Protein AF-A0A938L0E1-F1 (afdb_monomer)

pLDDT: mean 81.68, std 13.19, range [47.53, 96.44]

Nearest PDB structures (foldseek):
  8j8k-assembly1_A  TM=8.445E-01  e=1.814E-03  Mycobacterium tuberculosis H37Rv
  8ub3-assembly1_A  TM=3.613E-01  e=9.361E+00  synthetic construct
  3egw-assembly1_C  TM=3.728E-01  e=6.983E+00  Escherichia coli K-12
  1q16-assembly1_C  TM=3.314E-01  e=8.490E+00  Escherichia coli

Solvent-accessible surface area (backbone atoms only — not comparable to full-atom values): 8553 Å² total; per-residue (Å²): 131,86,81,87,72,79,79,75,88,74,51,75,44,72,39,55,57,52,28,51,53,34,50,53,49,44,50,51,51,43,25,53,45,16,51,59,71,72,34,63,82,63,43,43,76,77,39,65,76,55,71,78,60,52,68,73,59,50,49,52,52,46,66,51,39,56,58,51,30,52,50,32,46,51,52,43,36,52,35,23,69,79,44,102,35,32,97,49,57,68,79,43,66,58,53,75,41,48,64,34,55,51,48,38,53,53,53,50,52,46,38,39,71,77,66,64,53,19,66,53,56,67,55,54,51,74,64,37,63,71,46,42,50,25,52,49,51,32,50,54,50,50,51,51,54,53,50,52,47,64,75,74,106

Foldseek 3Di:
DDDPPPPPPAQDDPLVVVLVVLVVVLLVLLLLLLCLVPQPPNCCVVPVVNVVDDNVVSVVVNVVSLVSNLVSVLVVLCVVCPDVRHLADNVSQLNVLSVLSNVLSVVLVCCCPVVVPRNDSPCCCVVDPSNVVSVVVSVVSRVVRSVVRVVVD

Mean predicted aligned error: 8.09 Å

Structure (mmCIF, N/CA/C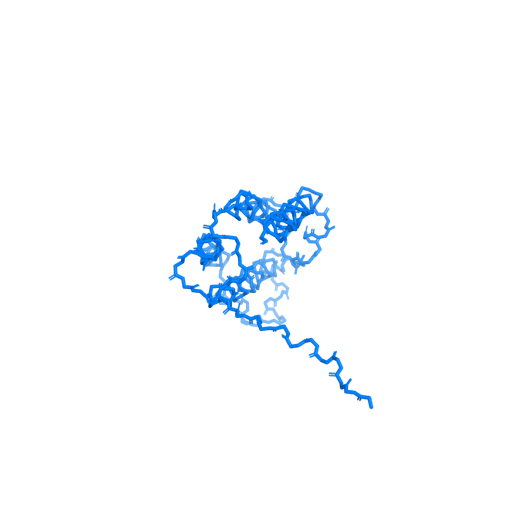/O backbone):
data_AF-A0A938L0E1-F1
#
_entry.id   AF-A0A938L0E1-F1
#
loop_
_atom_site.group_PDB
_atom_site.id
_atom_site.type_symbol
_atom_site.label_atom_id
_atom_site.label_alt_id
_atom_site.label_comp_id
_atom_site.label_asym_id
_atom_site.label_entity_id
_atom_site.label_seq_id
_atom_site.pdbx_PDB_ins_code
_atom_site.Cartn_x
_atom_site.Cartn_y
_atom_site.Cartn_z
_atom_site.occupancy
_atom_site.B_iso_or_equiv
_atom_site.auth_seq_id
_atom_site.auth_comp_id
_atom_site.auth_asym_id
_atom_site.auth_atom_id
_atom_site.pdbx_PDB_model_num
ATOM 1 N N . PRO A 1 1 ? 7.630 -34.100 -30.132 1.00 47.53 1 PRO A N 1
ATOM 2 C CA . PRO A 1 1 ? 7.604 -32.617 -30.142 1.00 47.53 1 PRO A CA 1
ATOM 3 C C . PRO A 1 1 ? 8.219 -32.085 -28.840 1.00 47.53 1 PRO A C 1
ATOM 5 O O . PRO A 1 1 ? 7.740 -32.488 -27.784 1.00 47.53 1 PRO A O 1
ATOM 8 N N . PRO A 1 2 ? 9.305 -31.294 -28.888 1.00 57.66 2 PRO A N 1
ATOM 9 C CA . PRO A 1 2 ? 9.934 -30.804 -27.669 1.00 57.66 2 PRO A CA 1
ATOM 10 C C . PRO A 1 2 ? 8.979 -29.818 -26.995 1.00 57.66 2 PRO A C 1
ATOM 12 O O . PRO A 1 2 ? 8.324 -29.013 -27.660 1.00 57.66 2 PRO A O 1
ATOM 15 N N . ASP A 1 3 ? 8.842 -29.943 -25.688 1.00 57.69 3 ASP A N 1
ATOM 16 C CA . ASP A 1 3 ? 7.993 -29.114 -24.856 1.00 57.69 3 ASP A CA 1
ATOM 17 C C . ASP A 1 3 ? 8.521 -27.676 -24.843 1.00 57.69 3 ASP A C 1
ATOM 19 O O . ASP A 1 3 ? 9.605 -27.379 -24.361 1.00 57.69 3 ASP A O 1
ATOM 23 N N . HIS A 1 4 ? 7.759 -26.743 -25.409 1.00 63.53 4 HIS A N 1
ATOM 24 C CA . HIS A 1 4 ? 8.090 -25.317 -25.369 1.00 63.53 4 HIS A CA 1
ATOM 25 C C . HIS A 1 4 ? 7.715 -24.742 -23.998 1.00 63.53 4 HIS A C 1
ATOM 27 O O . HIS A 1 4 ? 6.857 -23.866 -23.889 1.00 63.53 4 HIS A O 1
ATOM 33 N N . ARG A 1 5 ? 8.302 -25.278 -22.924 1.00 59.53 5 ARG A N 1
ATOM 34 C CA . ARG A 1 5 ? 8.226 -24.643 -21.611 1.00 59.53 5 ARG A CA 1
ATOM 35 C C . ARG A 1 5 ? 9.194 -23.473 -21.642 1.00 59.53 5 ARG A C 1
ATOM 37 O O . ARG A 1 5 ? 10.399 -23.646 -21.527 1.00 59.53 5 ARG A O 1
ATOM 44 N N . VAL A 1 6 ? 8.657 -22.279 -21.869 1.00 67.31 6 VAL A N 1
ATOM 45 C CA . VAL A 1 6 ? 9.392 -21.044 -21.603 1.00 67.31 6 VAL A CA 1
ATOM 46 C C . VAL A 1 6 ? 9.553 -20.973 -20.087 1.00 67.31 6 VAL A C 1
ATOM 48 O O . VAL A 1 6 ? 8.625 -20.592 -19.374 1.00 67.31 6 VAL A O 1
ATOM 51 N N . GLU A 1 7 ? 10.697 -21.432 -19.586 1.00 57.34 7 GLU A N 1
ATOM 52 C CA . GLU A 1 7 ? 11.078 -21.260 -18.190 1.00 57.34 7 GLU A CA 1
ATOM 53 C C . GLU A 1 7 ? 11.433 -19.785 -17.997 1.00 57.34 7 GLU A C 1
ATOM 55 O O . GLU A 1 7 ? 12.511 -19.318 -18.354 1.00 57.34 7 GLU A O 1
ATOM 60 N N . LEU A 1 8 ? 10.457 -19.011 -17.522 1.00 60.75 8 LEU A N 1
ATOM 61 C CA . LEU A 1 8 ? 10.680 -17.628 -17.128 1.00 60.75 8 LEU A CA 1
ATOM 62 C C . LEU A 1 8 ? 11.491 -17.653 -15.827 1.00 60.75 8 LEU A C 1
ATOM 64 O O . LEU A 1 8 ? 10.926 -17.871 -14.753 1.00 60.75 8 LEU A O 1
ATOM 68 N N . GLU A 1 9 ? 12.806 -17.452 -15.918 1.00 60.06 9 GLU A N 1
ATOM 69 C CA . GLU A 1 9 ? 13.683 -17.272 -14.756 1.00 60.06 9 GLU A CA 1
ATOM 70 C C . GLU A 1 9 ? 13.363 -15.937 -14.066 1.00 60.06 9 GLU A C 1
ATOM 72 O O . GLU A 1 9 ? 14.001 -14.908 -14.275 1.00 60.06 9 GLU A O 1
ATOM 77 N N . LEU A 1 10 ? 12.301 -15.933 -13.259 1.00 68.00 10 LEU A N 1
ATOM 78 C CA . LEU A 1 10 ? 11.864 -14.760 -12.518 1.00 68.00 10 LEU A CA 1
ATOM 79 C C . LEU A 1 10 ? 12.415 -14.805 -11.098 1.00 68.00 10 LEU A C 1
ATOM 81 O O . LEU A 1 10 ? 11.861 -15.468 -10.220 1.00 68.00 10 LEU A O 1
ATOM 85 N N . THR A 1 11 ? 13.468 -14.035 -10.842 1.00 74.25 11 THR A N 1
ATOM 86 C CA . THR A 1 11 ? 13.906 -13.795 -9.467 1.00 74.25 11 THR A CA 1
ATOM 87 C C . THR A 1 11 ? 12.942 -12.828 -8.776 1.00 74.25 11 THR A C 1
ATOM 89 O O . THR A 1 11 ? 12.650 -11.738 -9.279 1.00 74.25 11 THR A O 1
ATOM 92 N N . ILE A 1 12 ? 12.402 -13.254 -7.631 1.00 76.44 12 ILE A N 1
ATOM 93 C CA . ILE A 1 12 ? 11.469 -12.463 -6.823 1.00 76.44 12 ILE A CA 1
ATOM 94 C C . ILE A 1 12 ? 12.256 -11.704 -5.753 1.00 76.44 12 ILE A C 1
ATOM 96 O O . ILE A 1 12 ? 12.925 -12.309 -4.914 1.00 76.44 12 ILE A O 1
ATOM 100 N N . SER A 1 13 ? 12.114 -10.376 -5.741 1.00 83.69 13 SER A N 1
ATOM 101 C CA . SER A 1 13 ? 12.727 -9.521 -4.721 1.00 83.69 13 SER A CA 1
ATOM 102 C C . SER A 1 13 ? 12.165 -9.831 -3.325 1.00 83.69 13 SER A C 1
ATOM 104 O O . SER A 1 13 ? 10.941 -9.821 -3.152 1.00 83.69 13 SER A O 1
ATOM 106 N N . PRO A 1 14 ? 13.013 -10.001 -2.292 1.00 85.44 14 PRO A N 1
ATOM 107 C CA . PRO A 1 14 ? 12.563 -10.177 -0.911 1.00 85.44 14 PRO A CA 1
ATOM 108 C C . PRO A 1 14 ? 11.635 -9.060 -0.411 1.00 85.44 14 PRO A C 1
ATOM 110 O O . PRO A 1 14 ? 10.715 -9.305 0.371 1.00 85.44 14 PRO A O 1
ATOM 113 N N . TRP A 1 15 ? 11.832 -7.835 -0.906 1.00 87.94 15 TRP A N 1
ATOM 114 C CA . TRP A 1 15 ? 11.013 -6.675 -0.558 1.00 87.94 15 TRP A CA 1
ATOM 115 C C . TRP A 1 15 ? 9.555 -6.825 -0.987 1.00 87.94 15 TRP A C 1
ATOM 117 O O . TRP A 1 15 ? 8.674 -6.271 -0.331 1.00 87.94 15 TRP A O 1
ATOM 127 N N . LEU A 1 16 ? 9.276 -7.614 -2.028 1.00 85.94 16 LEU A N 1
ATOM 128 C CA . LEU A 1 16 ? 7.909 -7.880 -2.465 1.00 85.94 16 LEU A CA 1
ATOM 129 C C . LEU A 1 16 ? 7.129 -8.690 -1.417 1.00 85.94 16 LEU A C 1
ATOM 131 O O . LEU A 1 16 ? 5.958 -8.396 -1.160 1.00 85.94 16 LEU A O 1
ATOM 135 N N . TYR A 1 17 ? 7.778 -9.653 -0.751 1.00 89.75 17 TYR A N 1
ATOM 136 C CA . TYR A 1 17 ? 7.163 -10.395 0.356 1.00 89.75 17 TYR A CA 1
ATOM 137 C C . TYR A 1 17 ? 6.847 -9.470 1.533 1.00 89.75 17 TYR A C 1
ATOM 139 O O . TYR A 1 17 ? 5.749 -9.531 2.086 1.00 89.75 17 TYR A O 1
ATOM 147 N N . VAL A 1 18 ? 7.772 -8.564 1.869 1.00 92.62 18 VAL A N 1
ATOM 148 C CA . VAL A 1 18 ? 7.575 -7.569 2.935 1.00 92.62 18 VAL A CA 1
ATOM 149 C C . VAL A 1 18 ? 6.418 -6.626 2.593 1.00 92.62 18 VAL A C 1
ATOM 151 O O . VAL A 1 18 ? 5.546 -6.411 3.431 1.00 92.62 18 VAL A O 1
ATOM 154 N N . CYS A 1 19 ? 6.354 -6.121 1.357 1.00 91.44 19 CYS A N 1
ATOM 155 C CA . CYS A 1 19 ? 5.246 -5.282 0.891 1.00 91.44 19 CYS A CA 1
ATOM 156 C C . CYS A 1 19 ? 3.900 -5.999 1.027 1.00 91.44 19 CYS A C 1
ATOM 158 O O . CYS A 1 19 ? 2.946 -5.429 1.551 1.00 91.44 19 CYS A O 1
ATOM 160 N N . THR A 1 20 ? 3.836 -7.259 0.592 1.00 92.00 20 THR A N 1
ATOM 161 C CA . THR A 1 20 ? 2.607 -8.063 0.634 1.00 92.00 20 THR A CA 1
ATOM 162 C C . THR A 1 20 ? 2.152 -8.306 2.074 1.00 92.00 20 THR A C 1
ATOM 164 O O . THR A 1 20 ? 0.977 -8.121 2.388 1.00 92.00 20 THR A O 1
ATOM 167 N N . ALA A 1 21 ? 3.080 -8.655 2.970 1.00 95.50 21 ALA A N 1
ATOM 168 C CA . ALA A 1 21 ? 2.784 -8.865 4.384 1.00 95.50 21 ALA A CA 1
ATOM 169 C C . ALA A 1 21 ? 2.297 -7.579 5.074 1.00 95.50 21 ALA A C 1
ATOM 171 O O . ALA A 1 21 ? 1.306 -7.608 5.804 1.00 95.50 21 ALA A O 1
ATOM 172 N N . LEU A 1 22 ? 2.954 -6.443 4.817 1.00 95.69 22 LEU A N 1
ATOM 173 C CA . LEU A 1 22 ? 2.574 -5.151 5.392 1.00 95.69 22 LEU A CA 1
ATOM 174 C C . LEU A 1 22 ? 1.225 -4.651 4.862 1.00 95.69 22 LEU A C 1
ATOM 176 O O . LEU A 1 22 ? 0.411 -4.180 5.652 1.00 95.69 22 LEU A O 1
ATOM 180 N N . LEU A 1 23 ? 0.943 -4.813 3.565 1.00 92.56 23 LE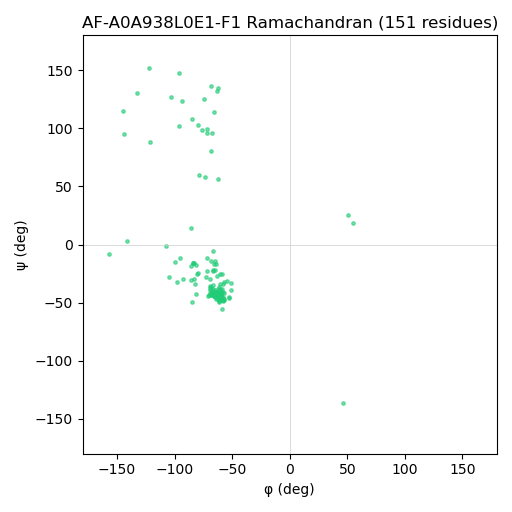U A N 1
ATOM 181 C CA . LEU A 1 23 ? -0.363 -4.483 2.985 1.00 92.56 23 LEU A CA 1
ATOM 182 C C . LEU A 1 23 ? -1.482 -5.352 3.570 1.00 92.56 23 LEU A C 1
ATOM 184 O O . LEU A 1 23 ? -2.532 -4.831 3.945 1.00 92.56 23 LEU A O 1
ATOM 188 N N . ALA A 1 24 ? -1.257 -6.661 3.701 1.00 93.81 24 ALA A N 1
ATOM 189 C CA . ALA A 1 24 ? -2.224 -7.561 4.323 1.00 93.81 24 ALA A CA 1
ATOM 190 C C . ALA A 1 24 ? -2.495 -7.175 5.787 1.00 93.81 24 ALA A C 1
ATOM 192 O O . ALA A 1 24 ? -3.650 -7.142 6.227 1.00 93.81 24 ALA A O 1
ATOM 193 N N . LEU A 1 25 ? -1.443 -6.825 6.533 1.00 94.38 25 LEU A N 1
ATOM 194 C CA . LEU A 1 25 ? -1.562 -6.338 7.904 1.00 94.38 25 LEU A CA 1
ATOM 195 C C . LEU A 1 25 ? -2.326 -5.008 7.966 1.00 94.38 25 LEU A C 1
ATOM 197 O O . LEU A 1 25 ? -3.225 -4.863 8.790 1.00 94.38 25 LEU A O 1
ATOM 201 N N . PHE A 1 26 ? -2.027 -4.068 7.069 1.00 92.56 26 PHE A N 1
ATOM 202 C CA . PHE A 1 26 ? -2.717 -2.782 6.969 1.00 92.56 26 PHE A CA 1
ATOM 203 C C . PHE A 1 26 ? -4.224 -2.955 6.739 1.00 92.56 26 PHE A C 1
ATOM 205 O O . PHE A 1 26 ? -5.030 -2.385 7.475 1.00 92.56 26 PHE A O 1
ATOM 212 N N . ILE A 1 27 ? -4.611 -3.795 5.773 1.00 90.88 27 ILE A N 1
ATOM 213 C CA . ILE A 1 27 ? -6.018 -4.103 5.473 1.00 90.88 27 ILE A CA 1
ATOM 214 C C . ILE A 1 27 ? -6.699 -4.751 6.684 1.00 90.88 27 ILE A C 1
ATOM 216 O O . ILE A 1 27 ? -7.813 -4.373 7.052 1.00 90.88 27 ILE A O 1
ATOM 220 N N . THR A 1 28 ? -6.020 -5.691 7.346 1.00 91.31 28 THR A N 1
ATOM 221 C CA . THR A 1 28 ? -6.546 -6.380 8.534 1.00 91.31 28 THR A CA 1
ATOM 222 C C . THR A 1 28 ? -6.790 -5.409 9.692 1.00 91.31 28 THR A C 1
ATOM 224 O O . THR A 1 28 ? -7.847 -5.456 10.324 1.00 91.31 28 THR A O 1
ATOM 227 N N . LEU A 1 29 ? -5.850 -4.497 9.956 1.00 91.06 29 LEU A N 1
ATOM 228 C CA . LEU A 1 29 ? -5.997 -3.465 10.985 1.00 91.06 29 LEU A CA 1
ATOM 229 C C . LEU A 1 29 ? -7.119 -2.480 10.644 1.00 91.06 29 LEU A C 1
ATOM 231 O O . LEU A 1 29 ? -7.906 -2.127 11.520 1.00 91.06 29 LEU A O 1
ATOM 235 N N . ALA A 1 30 ? -7.240 -2.081 9.377 1.00 88.94 30 ALA A N 1
ATOM 236 C CA . ALA A 1 30 ? -8.322 -1.213 8.927 1.00 88.94 30 ALA A CA 1
ATOM 237 C C . ALA A 1 30 ? -9.700 -1.862 9.112 1.00 88.94 30 ALA A C 1
ATOM 239 O O . ALA A 1 30 ? -10.602 -1.223 9.655 1.00 88.94 30 ALA A O 1
ATOM 240 N N . LYS A 1 31 ? -9.832 -3.149 8.757 1.00 87.62 31 LYS A N 1
ATOM 241 C CA . LYS A 1 31 ? -11.039 -3.940 9.028 1.00 87.62 31 LYS A CA 1
ATOM 242 C C . LYS A 1 31 ? -11.359 -3.967 10.516 1.00 87.62 31 LYS A C 1
ATOM 244 O O . LYS A 1 31 ? -12.483 -3.690 10.924 1.00 87.62 31 LYS A O 1
ATOM 249 N N . ARG A 1 32 ? -10.348 -4.252 11.344 1.00 87.31 32 ARG A N 1
ATOM 250 C CA . ARG A 1 32 ? -10.498 -4.305 12.801 1.00 87.31 32 ARG A CA 1
ATOM 251 C C . ARG A 1 32 ? -10.960 -2.968 13.376 1.00 87.31 32 ARG A C 1
ATOM 253 O O . ARG A 1 32 ? -11.831 -2.953 14.240 1.00 87.31 32 ARG A O 1
ATOM 260 N N . ARG A 1 33 ? -10.418 -1.856 12.877 1.00 87.31 33 ARG A N 1
ATOM 261 C CA . ARG A 1 33 ? -10.853 -0.503 13.237 1.00 87.31 33 ARG A CA 1
ATOM 262 C C . ARG A 1 33 ? -12.322 -0.280 12.881 1.00 87.31 33 ARG A C 1
ATOM 264 O O . ARG A 1 33 ? -13.076 0.198 13.722 1.00 87.31 33 ARG A O 1
ATOM 271 N N . GLY A 1 34 ? -12.726 -0.644 11.662 1.00 85.56 34 GLY A N 1
ATOM 272 C CA . GLY A 1 34 ? -14.111 -0.537 11.201 1.00 85.56 34 GLY A CA 1
ATOM 273 C C . GLY A 1 34 ? -15.090 -1.329 12.064 1.00 85.56 34 GLY A C 1
ATOM 274 O O . GLY A 1 34 ? -16.095 -0.771 12.502 1.00 85.56 34 GLY A O 1
ATOM 275 N N . GLU A 1 35 ? -14.753 -2.585 12.382 1.00 83.50 35 GLU A N 1
ATOM 276 C CA . GLU A 1 35 ? -15.550 -3.437 13.275 1.00 83.50 35 GLU A CA 1
ATOM 277 C C . GLU A 1 35 ? -15.738 -2.792 14.666 1.00 83.50 35 GLU A C 1
ATOM 279 O O . GLU A 1 35 ? -16.834 -2.846 15.217 1.00 83.50 35 GLU A O 1
ATOM 284 N N . ILE A 1 36 ? -14.704 -2.158 15.241 1.00 81.38 36 ILE A N 1
ATOM 285 C CA . ILE A 1 36 ? -14.790 -1.497 16.561 1.00 81.38 36 ILE A CA 1
ATOM 286 C C . ILE A 1 36 ? -15.635 -0.216 16.492 1.00 81.38 36 ILE A C 1
ATOM 288 O O . ILE A 1 36 ? -16.469 0.021 17.365 1.00 81.38 36 ILE A O 1
ATOM 292 N N . VAL A 1 37 ? -15.430 0.611 15.462 1.00 81.94 37 VAL A N 1
ATOM 293 C CA . VAL A 1 37 ? -16.105 1.913 15.323 1.00 81.94 37 VAL A CA 1
ATOM 294 C C . VAL A 1 37 ? -17.599 1.755 15.032 1.00 81.94 37 VAL A C 1
ATOM 296 O O . VAL A 1 37 ? -18.403 2.489 15.602 1.00 81.94 37 VAL A O 1
ATOM 299 N N . GLN A 1 38 ? -17.992 0.809 14.172 1.00 75.25 38 GLN A N 1
ATOM 300 C CA . GLN A 1 38 ? -19.399 0.647 13.788 1.00 75.25 38 GLN A CA 1
ATOM 301 C C . GLN A 1 38 ? -20.221 -0.169 14.783 1.00 75.25 38 GLN A C 1
ATOM 303 O O . GLN A 1 38 ? -21.427 0.041 14.911 1.00 75.25 38 GLN A O 1
ATOM 308 N N . ALA A 1 39 ? -19.604 -1.111 15.492 1.00 67.94 39 ALA A N 1
ATOM 309 C CA . ALA A 1 39 ? -20.384 -2.085 16.233 1.00 67.94 39 ALA A CA 1
ATOM 310 C C . ALA A 1 39 ? -20.915 -1.631 17.600 1.00 67.94 39 ALA A C 1
ATOM 312 O O . ALA A 1 39 ? -21.822 -2.285 18.129 1.00 67.94 39 ALA A O 1
ATOM 313 N N . GLY A 1 40 ? -20.368 -0.565 18.194 1.00 64.88 40 GLY A N 1
ATOM 314 C CA . GLY A 1 40 ? -20.753 -0.123 19.540 1.00 64.88 40 GLY A CA 1
ATOM 315 C C . GLY A 1 40 ? -20.821 -1.288 20.546 1.00 64.88 40 GLY A C 1
ATOM 316 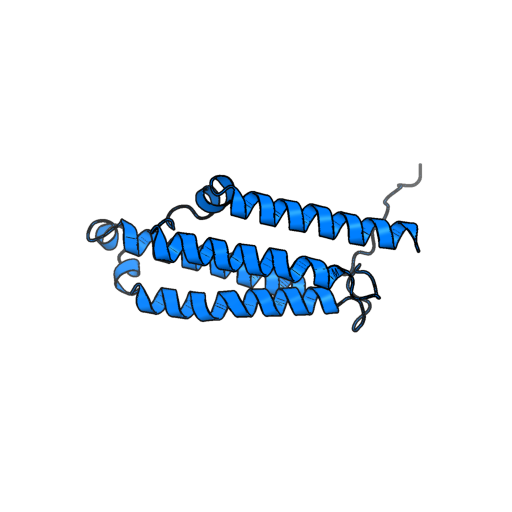O O . GLY A 1 40 ? -19.981 -2.186 20.536 1.00 64.88 40 GLY A O 1
ATOM 317 N N . GLU A 1 41 ? -21.858 -1.343 21.388 1.00 56.25 41 GLU A N 1
ATOM 318 C CA . GLU A 1 41 ? -22.047 -2.437 22.363 1.00 56.25 41 GLU A CA 1
ATOM 319 C C . GLU A 1 41 ? -22.458 -3.797 21.743 1.00 56.25 41 GLU A C 1
ATOM 321 O O . GLU A 1 41 ? -22.446 -4.823 22.431 1.00 56.25 41 GLU A O 1
ATOM 326 N N . ARG A 1 42 ? -22.842 -3.849 20.455 1.00 57.41 42 ARG A N 1
ATOM 327 C CA . ARG A 1 42 ? -23.425 -5.052 19.825 1.00 57.41 42 ARG A CA 1
ATOM 328 C C . ARG A 1 42 ? -22.392 -6.084 19.349 1.00 57.41 42 ARG A C 1
ATOM 330 O O . ARG A 1 42 ? -22.687 -7.271 19.486 1.00 57.41 42 ARG A O 1
ATOM 337 N N . SER A 1 43 ? -21.197 -5.707 18.864 1.00 55.19 43 SER A N 1
ATOM 338 C CA . SER A 1 43 ? -20.176 -6.720 18.478 1.00 55.19 43 SER A CA 1
ATOM 339 C C . SER A 1 43 ? -19.394 -7.281 19.656 1.00 55.19 43 SER A C 1
ATOM 341 O O . SER A 1 43 ? -18.955 -8.428 19.574 1.00 55.19 43 SER A O 1
ATOM 343 N N . VAL A 1 44 ? -19.264 -6.545 20.767 1.00 55.44 44 VAL A N 1
ATOM 344 C CA . VAL A 1 44 ? -18.588 -7.045 21.978 1.00 55.44 44 VAL A CA 1
ATOM 345 C C . VAL A 1 44 ? -19.253 -8.335 22.479 1.00 55.44 44 VAL A C 1
ATOM 347 O O . VAL A 1 44 ? -18.567 -9.247 22.935 1.00 55.44 44 VAL A O 1
ATOM 350 N N . ARG A 1 45 ? -20.577 -8.480 22.293 1.00 54.28 45 ARG A N 1
ATOM 351 C CA . ARG A 1 45 ? -21.304 -9.735 22.571 1.00 54.28 45 ARG A CA 1
ATOM 352 C C . ARG A 1 45 ? -21.040 -10.858 21.566 1.00 54.28 45 ARG A C 1
ATOM 354 O O . ARG A 1 45 ? -21.169 -12.017 21.940 1.00 54.28 45 ARG A O 1
ATOM 361 N N . GLN A 1 46 ? -20.707 -10.550 20.312 1.00 60.31 46 GLN A N 1
ATOM 362 C CA . GLN A 1 46 ? -20.408 -11.556 19.282 1.00 60.31 46 GLN A CA 1
AT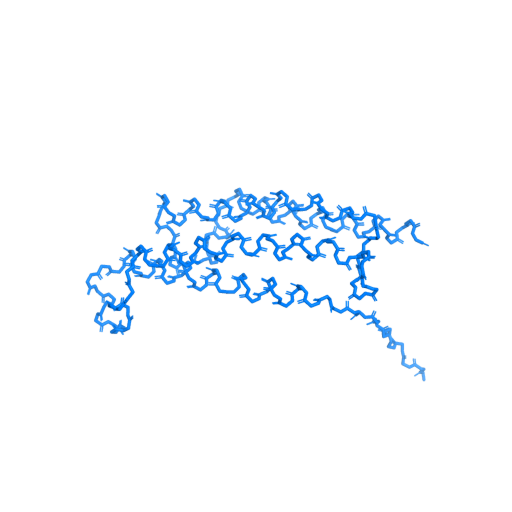OM 363 C C . GLN A 1 46 ? -18.946 -12.019 19.306 1.00 60.31 46 GLN A C 1
ATOM 365 O O . GLN A 1 46 ? -18.662 -13.161 18.950 1.00 60.31 46 GLN A O 1
ATOM 370 N N . ARG A 1 47 ? -18.012 -11.150 19.706 1.00 65.12 47 ARG A N 1
ATOM 371 C CA . ARG A 1 47 ? -16.575 -11.438 19.750 1.00 65.12 47 ARG A CA 1
ATOM 372 C C . ARG A 1 47 ? -15.948 -10.752 20.964 1.00 65.12 47 ARG A C 1
ATOM 374 O O . ARG A 1 47 ? -15.513 -9.607 20.874 1.00 65.12 47 ARG A O 1
ATOM 381 N N . ALA A 1 48 ? -15.829 -11.487 22.070 1.00 62.44 48 ALA A N 1
ATOM 382 C CA . ALA A 1 48 ? -15.241 -10.995 23.323 1.00 62.44 48 ALA A CA 1
ATOM 383 C C . ALA A 1 48 ? -13.856 -10.341 23.133 1.00 62.44 48 ALA A C 1
ATOM 385 O O . ALA A 1 48 ? -13.547 -9.347 23.778 1.00 62.44 48 ALA A O 1
ATOM 386 N N . ILE A 1 49 ? -13.064 -10.827 22.171 1.00 68.69 49 ILE A N 1
ATOM 387 C CA . ILE A 1 49 ? -11.723 -10.309 21.876 1.00 68.69 49 ILE A CA 1
ATOM 388 C C . ILE A 1 49 ? -11.718 -8.888 21.283 1.00 68.69 49 ILE A C 1
ATOM 390 O O . ILE A 1 49 ? -10.665 -8.270 21.221 1.00 68.69 49 ILE A O 1
ATOM 394 N N . LEU A 1 50 ? -12.854 -8.343 20.810 1.00 60.72 50 LEU A N 1
ATOM 395 C CA . LEU A 1 50 ? -12.932 -6.923 20.418 1.00 60.72 50 LEU A CA 1
ATOM 396 C C . LEU A 1 50 ? -12.905 -5.980 21.627 1.00 60.72 50 LEU A C 1
ATOM 398 O O . LEU A 1 50 ? -12.488 -4.840 21.462 1.00 60.72 50 LEU A O 1
ATOM 402 N N . ALA A 1 51 ? -13.281 -6.449 22.823 1.00 64.50 51 ALA A N 1
ATOM 403 C CA . ALA A 1 51 ? -13.257 -5.635 24.040 1.00 64.50 51 ALA A CA 1
ATOM 404 C C . ALA A 1 51 ? -11.835 -5.251 24.483 1.00 64.50 51 ALA A C 1
ATOM 406 O O . ALA A 1 51 ? -11.661 -4.277 25.209 1.00 64.50 51 ALA A O 1
ATOM 407 N N . GLU A 1 52 ? -10.824 -6.004 24.046 1.00 71.81 52 GLU A N 1
ATOM 408 C CA . GLU A 1 52 ? -9.420 -5.769 24.401 1.00 71.81 52 GLU A CA 1
ATOM 409 C C . GLU A 1 52 ? -8.744 -4.705 23.521 1.00 71.81 52 GLU A C 1
ATOM 411 O O . GLU A 1 52 ? -7.691 -4.184 23.883 1.00 71.81 52 GLU A O 1
ATOM 416 N N . TYR A 1 53 ? -9.338 -4.348 22.374 1.00 73.50 53 TYR A N 1
ATOM 417 C CA . TYR A 1 53 ? -8.769 -3.367 21.449 1.00 73.50 53 TYR A CA 1
ATOM 418 C C . TYR A 1 53 ? -9.487 -2.027 21.562 1.00 73.50 53 TYR A C 1
ATOM 420 O O . TYR A 1 53 ? -10.698 -1.931 21.379 1.00 73.50 53 TYR A O 1
ATOM 428 N N . SER A 1 54 ? -8.719 -0.963 21.777 1.00 82.50 54 SER A N 1
ATOM 429 C CA . SER A 1 54 ? -9.217 0.407 21.693 1.00 82.50 54 SER A CA 1
ATOM 430 C C . SER A 1 54 ? -8.921 1.003 20.313 1.00 82.50 54 SER A C 1
ATOM 432 O O . SER A 1 54 ? -7.899 0.690 19.696 1.00 82.50 54 SER A O 1
ATOM 434 N N . VAL A 1 55 ? -9.798 1.889 19.824 1.00 85.75 55 VAL A N 1
ATOM 435 C CA . VAL A 1 55 ? -9.577 2.615 18.555 1.00 85.75 55 VAL A CA 1
ATOM 436 C C . VAL A 1 55 ? -8.213 3.327 18.537 1.00 85.75 55 VAL A C 1
ATOM 438 O O . VAL A 1 55 ? -7.476 3.119 17.576 1.00 85.75 55 VAL A O 1
ATOM 441 N N . PRO A 1 56 ? -7.790 4.054 19.597 1.00 89.25 56 PRO A N 1
ATOM 442 C CA . PRO A 1 56 ? -6.484 4.717 19.604 1.00 89.25 56 PRO A CA 1
ATOM 443 C C . PRO A 1 56 ? -5.297 3.758 19.463 1.00 89.25 56 PRO A C 1
ATOM 445 O O . PRO A 1 56 ? -4.293 4.113 18.853 1.00 89.25 56 PRO A O 1
ATOM 448 N N . PHE A 1 57 ? -5.393 2.542 20.009 1.00 89.75 57 PHE A N 1
ATOM 449 C CA . PHE A 1 57 ? -4.334 1.543 19.871 1.00 89.75 57 PHE A CA 1
ATOM 450 C C . PHE A 1 57 ? -4.236 1.018 18.434 1.00 89.75 57 PHE A C 1
ATOM 452 O O . PHE A 1 57 ? -3.141 0.930 17.880 1.00 89.75 57 PHE A O 1
ATOM 459 N N . ILE A 1 58 ? -5.372 0.722 17.796 1.00 90.88 58 ILE A N 1
ATOM 460 C CA . ILE A 1 58 ? -5.388 0.312 16.386 1.00 90.88 58 ILE A CA 1
ATOM 461 C C . ILE A 1 58 ?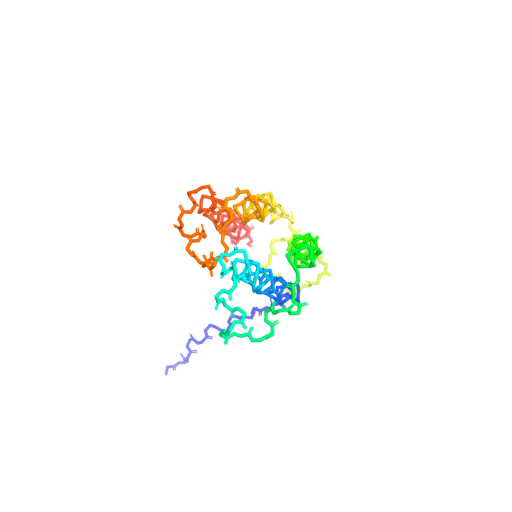 -4.866 1.438 15.485 1.00 90.88 58 ILE A C 1
ATOM 463 O O . ILE A 1 58 ? -4.072 1.168 14.585 1.00 90.88 58 ILE A O 1
ATOM 467 N N . ASP A 1 59 ? -5.235 2.689 15.760 1.00 91.12 59 ASP A N 1
ATOM 468 C CA . ASP A 1 59 ? -4.740 3.850 15.014 1.00 91.12 59 ASP A CA 1
ATOM 469 C C . ASP A 1 59 ? -3.210 3.984 15.127 1.00 91.12 59 ASP A C 1
ATOM 471 O O . ASP A 1 59 ? -2.545 4.254 14.126 1.00 91.12 59 ASP A O 1
ATOM 475 N N . GLN A 1 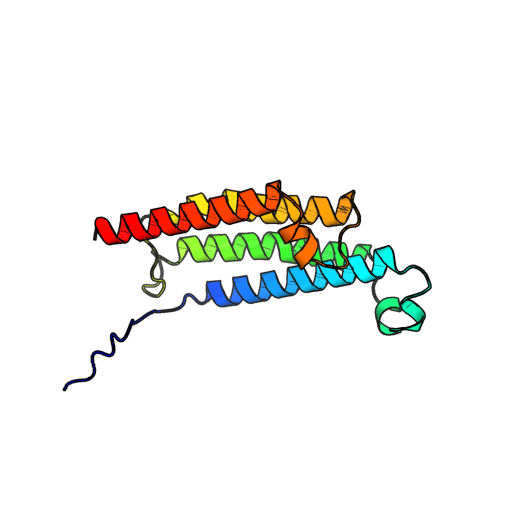60 ? -2.620 3.703 16.297 1.00 93.81 60 GLN A N 1
ATOM 476 C CA . GLN A 1 60 ? -1.159 3.655 16.463 1.00 93.81 60 GLN A CA 1
ATOM 477 C C . GLN A 1 60 ? -0.509 2.548 15.623 1.00 93.81 60 GLN A C 1
ATOM 479 O O . GLN A 1 60 ? 0.507 2.792 14.972 1.00 93.81 60 GLN A O 1
ATOM 484 N N . LEU A 1 61 ? -1.091 1.346 15.590 1.00 94.69 61 LEU A N 1
ATOM 485 C CA . LEU A 1 61 ? -0.574 0.256 14.754 1.00 94.69 61 LEU A CA 1
ATOM 486 C C . LEU A 1 61 ? -0.651 0.609 13.263 1.00 94.69 61 LEU A C 1
ATOM 488 O O . LEU A 1 61 ? 0.309 0.389 12.526 1.00 94.69 61 LEU A O 1
ATOM 492 N N . ILE A 1 62 ? -1.758 1.211 12.822 1.00 93.69 62 ILE A N 1
ATOM 493 C CA . ILE A 1 62 ? -1.926 1.693 11.446 1.00 93.69 62 ILE A CA 1
ATOM 494 C C . ILE A 1 62 ? -0.888 2.779 11.123 1.00 93.69 62 ILE A C 1
ATOM 496 O O . ILE A 1 62 ? -0.281 2.737 10.052 1.00 93.69 62 ILE A O 1
ATOM 500 N N . ALA A 1 63 ? -0.632 3.706 12.051 1.00 93.31 63 ALA A N 1
ATOM 501 C CA . ALA A 1 63 ? 0.363 4.767 11.895 1.00 93.31 63 ALA A CA 1
ATOM 502 C C . ALA A 1 63 ? 1.808 4.247 11.797 1.00 93.31 63 ALA A C 1
ATOM 504 O O . ALA A 1 63 ? 2.657 4.939 11.242 1.00 93.31 63 ALA A O 1
ATOM 505 N N . ILE A 1 64 ? 2.089 3.036 12.285 1.00 96.06 64 ILE A N 1
ATOM 506 C CA . ILE A 1 64 ? 3.379 2.356 12.102 1.00 96.06 64 ILE A CA 1
ATOM 507 C C . ILE A 1 64 ? 3.403 1.617 10.757 1.00 96.06 64 ILE A C 1
ATOM 509 O O . ILE A 1 64 ? 4.324 1.790 9.962 1.00 96.06 64 ILE A O 1
ATOM 513 N N . VAL A 1 65 ? 2.371 0.821 10.462 1.00 96.44 65 VAL A N 1
ATOM 514 C CA . VAL A 1 65 ? 2.344 -0.064 9.283 1.00 96.44 65 VAL A CA 1
ATOM 515 C C . VAL A 1 65 ? 2.238 0.716 7.969 1.00 96.44 65 VAL A C 1
ATOM 517 O O . VAL A 1 65 ? 2.871 0.339 6.981 1.00 96.44 65 VAL A O 1
ATOM 520 N N . ALA A 1 66 ? 1.479 1.814 7.935 1.00 94.62 66 ALA A N 1
ATOM 521 C CA . ALA A 1 66 ? 1.297 2.633 6.737 1.00 94.62 66 ALA A CA 1
ATOM 522 C C . ALA A 1 66 ? 2.628 3.195 6.181 1.00 94.62 66 ALA A C 1
ATOM 524 O O . ALA A 1 66 ? 2.952 2.906 5.024 1.00 94.62 66 ALA A O 1
ATOM 525 N N . PRO A 1 67 ? 3.453 3.929 6.959 1.00 95.06 67 PRO A N 1
ATOM 526 C CA . PRO A 1 67 ? 4.757 4.381 6.481 1.00 95.06 67 PRO A CA 1
ATOM 527 C C . PRO A 1 67 ? 5.734 3.223 6.251 1.00 95.06 67 PRO A C 1
ATOM 529 O O . PRO A 1 67 ? 6.486 3.275 5.281 1.00 95.06 67 PRO A O 1
ATOM 532 N N . SER A 1 68 ? 5.703 2.148 7.054 1.00 96.19 68 SER A N 1
ATOM 533 C CA . SE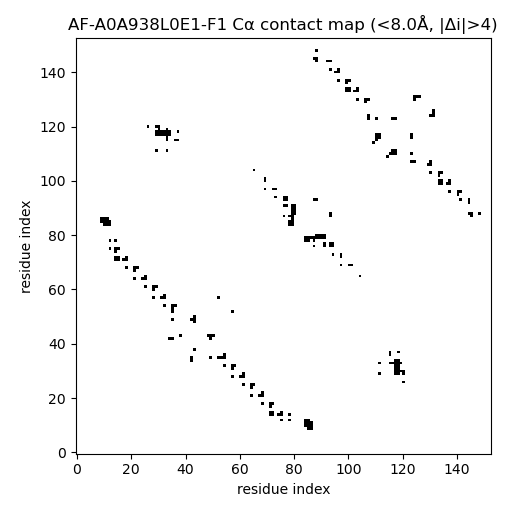R A 1 68 ? 6.525 0.955 6.786 1.00 96.19 68 SER A CA 1
ATOM 534 C C . SER A 1 68 ? 6.223 0.339 5.418 1.00 96.19 68 SER A C 1
ATOM 536 O O . SER A 1 68 ? 7.147 -0.069 4.718 1.00 96.19 68 SER A O 1
ATOM 538 N N . THR A 1 69 ? 4.952 0.317 5.005 1.00 94.75 69 THR A N 1
ATOM 539 C CA . THR A 1 69 ? 4.531 -0.172 3.681 1.00 94.75 69 THR A CA 1
ATOM 540 C C . THR A 1 69 ? 5.108 0.698 2.570 1.00 94.75 69 THR A C 1
ATOM 542 O O . THR A 1 69 ? 5.647 0.181 1.592 1.00 94.75 69 THR A O 1
ATOM 545 N N . LEU A 1 70 ? 5.049 2.023 2.735 1.00 94.69 70 LEU A N 1
ATOM 546 C CA . LEU A 1 70 ? 5.596 2.961 1.758 1.00 94.69 70 LEU A CA 1
ATOM 547 C C . LEU A 1 70 ? 7.122 2.833 1.636 1.00 94.69 70 LEU A C 1
ATOM 549 O O . LEU A 1 70 ? 7.654 2.829 0.526 1.00 94.69 70 LEU A O 1
ATOM 553 N N . VAL A 1 71 ? 7.824 2.678 2.762 1.00 94.75 71 VAL A N 1
ATOM 554 C CA . VAL A 1 71 ? 9.276 2.449 2.783 1.00 94.75 71 VAL A CA 1
ATOM 555 C C . VAL A 1 71 ? 9.622 1.122 2.112 1.00 94.75 71 VAL A C 1
ATOM 557 O O . VAL A 1 71 ? 10.497 1.099 1.252 1.00 94.75 71 VAL A O 1
ATOM 560 N N . ALA A 1 72 ? 8.915 0.036 2.435 1.00 93.06 72 ALA A N 1
ATOM 561 C CA . ALA A 1 72 ? 9.134 -1.266 1.808 1.00 93.06 72 ALA A CA 1
ATOM 562 C C . ALA A 1 72 ? 8.918 -1.213 0.287 1.00 93.06 72 ALA A C 1
ATOM 564 O O . ALA A 1 72 ? 9.744 -1.733 -0.462 1.00 93.06 72 ALA A O 1
ATOM 565 N N . TYR A 1 73 ? 7.866 -0.527 -0.176 1.00 92.38 73 TYR A N 1
ATOM 566 C CA . TYR A 1 73 ? 7.616 -0.338 -1.606 1.00 92.38 73 TYR A CA 1
ATOM 567 C C . TYR A 1 73 ? 8.718 0.492 -2.271 1.00 92.38 73 TYR A C 1
ATOM 569 O O . TYR A 1 73 ? 9.206 0.144 -3.343 1.00 92.38 73 TYR A O 1
ATOM 577 N N . THR A 1 74 ? 9.169 1.557 -1.611 1.00 91.75 74 THR A N 1
ATOM 578 C CA . THR A 1 74 ? 10.277 2.382 -2.105 1.00 91.75 74 THR A CA 1
ATOM 579 C C . THR A 1 74 ? 11.554 1.545 -2.234 1.00 91.75 74 THR A C 1
ATOM 581 O O . THR A 1 74 ? 12.195 1.557 -3.282 1.00 91.75 74 THR A O 1
ATOM 584 N N . LEU A 1 75 ? 11.891 0.736 -1.225 1.00 89.88 75 LEU A N 1
ATOM 585 C CA . LEU A 1 75 ? 13.036 -0.182 -1.271 1.00 89.88 75 LEU A CA 1
ATOM 586 C C . LEU A 1 75 ? 12.896 -1.233 -2.378 1.00 89.88 75 LEU A C 1
ATOM 588 O O . LEU A 1 75 ? 13.873 -1.521 -3.067 1.00 89.88 75 LEU A O 1
ATOM 592 N N . TYR A 1 76 ? 11.685 -1.743 -2.614 1.00 87.56 76 TYR A N 1
ATOM 593 C CA . TYR A 1 76 ? 11.403 -2.599 -3.765 1.00 87.56 76 TYR A CA 1
ATOM 594 C C . TYR A 1 76 ? 11.733 -1.894 -5.091 1.00 87.56 76 TYR A C 1
ATOM 596 O O . TYR A 1 76 ? 12.416 -2.480 -5.927 1.00 87.56 76 TYR A O 1
ATOM 604 N N . THR A 1 77 ? 11.345 -0.625 -5.271 1.00 86.25 77 THR A N 1
ATOM 605 C CA . THR A 1 77 ? 11.662 0.126 -6.505 1.00 86.25 77 THR A CA 1
ATOM 606 C C . THR A 1 77 ? 13.160 0.406 -6.699 1.00 86.25 77 THR A C 1
ATOM 608 O O . THR A 1 77 ? 13.593 0.568 -7.837 1.00 86.25 77 THR A O 1
ATOM 611 N N . PHE A 1 78 ? 13.962 0.395 -5.625 1.00 80.38 78 PHE A N 1
ATOM 612 C CA . PHE A 1 78 ? 15.432 0.467 -5.674 1.00 80.38 78 PHE A CA 1
ATOM 613 C C . PHE A 1 78 ? 16.113 -0.889 -5.903 1.00 80.38 78 PHE A C 1
ATOM 615 O O . PHE A 1 78 ? 17.294 -0.940 -6.251 1.00 80.38 78 PHE A O 1
ATOM 622 N N . SER A 1 79 ? 15.392 -1.996 -5.707 1.00 71.00 79 SER A N 1
ATOM 623 C CA . SER A 1 79 ? 15.949 -3.352 -5.739 1.00 71.00 79 SER A CA 1
ATOM 624 C C . SER A 1 79 ? 16.455 -3.782 -7.123 1.00 71.00 79 SER A C 1
ATOM 626 O O . SER A 1 79 ? 17.032 -4.861 -7.217 1.00 71.00 79 SER A O 1
ATOM 628 N N . SER A 1 80 ? 16.261 -2.973 -8.171 1.00 62.03 80 SER A N 1
ATOM 629 C CA . SER A 1 80 ? 16.768 -3.229 -9.522 1.00 62.03 80 SER A CA 1
ATOM 630 C C . SER A 1 80 ? 18.287 -3.119 -9.646 1.00 62.03 80 SER A C 1
ATOM 632 O O . SER A 1 80 ? 18.885 -3.880 -10.393 1.00 62.03 80 SER A O 1
ATOM 634 N N . GLY A 1 81 ? 18.919 -2.195 -8.911 1.00 52.03 81 GLY A N 1
ATOM 635 C CA . GLY A 1 81 ? 20.339 -1.866 -9.103 1.00 52.03 81 GLY A CA 1
ATOM 636 C C . GLY A 1 81 ? 21.314 -2.515 -8.114 1.00 52.03 81 GLY A C 1
ATOM 637 O O . GLY A 1 81 ? 22.517 -2.490 -8.342 1.00 52.03 81 GLY A O 1
ATOM 638 N N . VAL A 1 82 ? 20.831 -3.062 -6.993 1.00 51.81 82 VAL A N 1
ATOM 639 C CA . VAL A 1 82 ? 21.704 -3.458 -5.863 1.00 51.81 82 VAL A CA 1
ATOM 640 C C . VAL A 1 82 ? 21.906 -4.969 -5.765 1.00 51.81 82 VAL A C 1
ATOM 642 O O . VAL A 1 82 ? 22.934 -5.437 -5.283 1.00 51.81 82 VAL A O 1
ATOM 645 N N . VAL A 1 83 ? 20.937 -5.756 -6.222 1.00 49.44 83 VAL A N 1
ATOM 646 C CA . VAL A 1 83 ? 20.980 -7.216 -6.153 1.00 49.44 83 VAL A CA 1
ATOM 647 C C . VAL A 1 83 ? 20.298 -7.692 -7.425 1.00 49.44 83 VAL A C 1
ATOM 649 O O . VAL A 1 83 ? 19.112 -7.406 -7.561 1.00 49.44 83 VAL A O 1
ATOM 652 N N . GLY A 1 84 ? 21.002 -8.365 -8.345 1.00 53.34 84 GLY A N 1
ATOM 653 C CA . GLY A 1 84 ? 20.492 -8.875 -9.637 1.00 53.34 84 GLY A CA 1
ATOM 654 C C . GLY A 1 84 ? 19.371 -9.916 -9.499 1.00 53.34 84 GLY A C 1
ATOM 655 O O . GLY A 1 84 ? 19.489 -11.056 -9.923 1.00 53.34 84 GLY A O 1
ATOM 656 N N . SER A 1 85 ? 18.307 -9.541 -8.805 1.00 55.50 85 SER A N 1
ATOM 657 C CA . SER A 1 85 ? 17.323 -10.406 -8.162 1.00 55.50 85 SER A CA 1
ATOM 658 C C . SER A 1 85 ? 15.902 -9.869 -8.294 1.00 55.50 85 SER A C 1
ATOM 660 O O . SER A 1 85 ? 14.963 -10.463 -7.773 1.00 55.50 85 SER A O 1
ATOM 662 N N . ALA A 1 86 ? 15.728 -8.760 -9.011 1.00 63.09 86 ALA A N 1
ATOM 663 C CA . ALA A 1 86 ? 14.425 -8.236 -9.359 1.00 63.09 86 ALA A CA 1
ATOM 664 C C . ALA A 1 86 ? 14.417 -7.883 -10.846 1.00 63.09 86 ALA A C 1
ATOM 666 O O . ALA A 1 86 ? 15.302 -7.175 -11.316 1.00 63.09 86 ALA A O 1
ATOM 667 N N . ASN A 1 87 ? 13.400 -8.356 -11.566 1.00 70.44 87 ASN A N 1
ATOM 668 C CA . ASN A 1 87 ? 13.161 -8.056 -12.981 1.00 70.44 87 ASN A CA 1
ATOM 669 C C . ASN A 1 87 ? 12.648 -6.616 -13.164 1.00 70.44 87 ASN A C 1
ATOM 671 O O . ASN A 1 87 ? 11.530 -6.386 -13.624 1.00 70.44 87 ASN A O 1
ATOM 675 N N . LEU A 1 88 ? 13.434 -5.645 -12.706 1.00 76.94 88 LEU A N 1
ATOM 676 C CA . LEU A 1 88 ? 13.116 -4.223 -12.681 1.00 76.94 88 LEU A CA 1
ATOM 677 C C . LEU A 1 88 ? 14.184 -3.445 -13.471 1.00 76.94 88 LEU A C 1
ATOM 679 O O . LEU A 1 88 ? 15.339 -3.865 -13.496 1.00 76.94 88 LEU A O 1
ATOM 683 N N . PRO A 1 89 ? 13.842 -2.288 -14.062 1.00 74.75 89 PRO A N 1
ATOM 684 C CA . PRO A 1 89 ? 14.800 -1.466 -14.805 1.00 74.75 89 PRO A CA 1
ATOM 685 C C . PRO A 1 89 ? 15.942 -0.941 -13.922 1.00 74.75 89 PRO A C 1
ATOM 687 O O . PRO A 1 89 ? 15.695 -0.391 -12.844 1.00 74.75 89 PRO A O 1
ATOM 690 N N . GLU A 1 90 ? 17.187 -1.024 -14.396 1.00 74.62 90 GLU A N 1
ATOM 691 C CA . GLU A 1 90 ? 18.384 -0.557 -13.665 1.00 74.62 90 GLU A CA 1
ATOM 692 C C . GLU A 1 90 ? 18.421 0.969 -13.460 1.00 74.62 90 GLU A C 1
ATOM 694 O O . GLU A 1 90 ? 19.128 1.480 -12.598 1.00 74.62 90 GLU A O 1
ATOM 699 N N . ASN A 1 91 ? 17.618 1.719 -14.217 1.00 78.06 91 ASN A N 1
ATOM 700 C CA . ASN A 1 91 ? 17.591 3.183 -14.207 1.00 78.06 91 ASN A CA 1
ATOM 701 C C . ASN A 1 91 ? 16.685 3.799 -13.121 1.00 78.06 91 ASN A C 1
ATOM 703 O O . ASN A 1 91 ? 16.347 4.979 -13.204 1.00 78.06 91 ASN A O 1
ATOM 707 N N . PHE A 1 92 ? 16.246 3.010 -12.134 1.00 82.56 92 PHE A N 1
ATOM 708 C CA . PHE A 1 92 ? 15.364 3.437 -11.037 1.00 82.56 92 PHE A CA 1
ATOM 709 C C . PHE A 1 92 ? 14.041 4.095 -11.482 1.00 82.56 92 PHE A C 1
ATOM 711 O O . PHE A 1 92 ? 13.368 4.743 -10.678 1.00 82.56 92 PHE A O 1
ATOM 718 N N . SER A 1 93 ? 13.615 3.903 -12.739 1.00 84.44 93 SER A N 1
ATOM 719 C CA . SER A 1 93 ? 12.405 4.539 -13.289 1.00 84.44 93 SER A CA 1
ATOM 720 C C . SER A 1 93 ? 11.138 4.191 -12.515 1.00 84.44 93 SER A C 1
ATOM 722 O O . SER A 1 93 ? 10.193 4.971 -12.500 1.00 84.44 93 SER A O 1
ATOM 724 N N . MET A 1 94 ? 11.120 3.048 -11.826 1.00 87.56 94 MET A N 1
ATOM 725 C CA . MET A 1 94 ? 9.994 2.619 -10.997 1.00 87.56 94 MET A CA 1
ATOM 726 C C . MET A 1 94 ? 9.740 3.540 -9.796 1.00 87.56 94 MET A C 1
ATOM 728 O O . MET A 1 94 ? 8.651 3.501 -9.245 1.00 87.56 94 MET A O 1
ATOM 732 N N . LEU A 1 95 ? 10.661 4.433 -9.420 1.00 90.56 95 LEU A N 1
ATOM 733 C CA . LEU A 1 95 ? 10.407 5.433 -8.372 1.00 90.56 95 LEU A CA 1
ATOM 734 C C . LEU A 1 95 ? 9.244 6.375 -8.706 1.00 90.56 95 LEU A C 1
ATOM 736 O O . LEU A 1 95 ? 8.581 6.884 -7.801 1.00 90.56 95 LEU A O 1
ATOM 740 N N . ILE A 1 96 ? 8.945 6.579 -9.992 1.00 91.69 96 ILE A N 1
ATOM 741 C CA . ILE A 1 96 ? 7.830 7.428 -10.424 1.00 91.69 96 ILE A CA 1
ATOM 742 C C . ILE A 1 96 ? 6.460 6.879 -9.984 1.00 91.69 96 ILE A C 1
ATOM 744 O O . ILE A 1 96 ? 5.477 7.616 -9.958 1.00 91.69 96 ILE A O 1
ATOM 748 N N . THR A 1 97 ? 6.376 5.601 -9.602 1.00 92.69 97 THR A N 1
ATOM 749 C CA . THR A 1 97 ? 5.138 4.982 -9.115 1.00 92.69 97 THR A CA 1
ATOM 750 C C . THR A 1 97 ? 4.906 5.226 -7.615 1.00 92.69 97 THR A C 1
ATOM 752 O O . THR A 1 97 ? 3.778 5.081 -7.140 1.00 92.69 97 THR A O 1
ATOM 755 N N . VAL A 1 98 ? 5.937 5.643 -6.862 1.00 93.19 98 VAL A N 1
ATOM 756 C CA . VAL A 1 98 ? 5.873 5.874 -5.405 1.00 93.19 98 VAL A CA 1
ATOM 757 C C . VAL A 1 98 ? 4.828 6.930 -5.017 1.00 93.19 98 VAL A C 1
ATOM 759 O O . VAL A 1 98 ? 4.055 6.659 -4.094 1.00 93.19 98 VAL A O 1
ATOM 762 N N . PRO A 1 99 ? 4.704 8.088 -5.705 1.00 94.50 99 PRO A N 1
ATOM 763 C CA . PRO A 1 99 ? 3.656 9.063 -5.402 1.00 94.50 99 PRO A CA 1
ATOM 764 C C . PRO A 1 99 ? 2.233 8.496 -5.505 1.00 94.50 99 PRO A C 1
ATOM 766 O O . PRO A 1 99 ? 1.377 8.872 -4.705 1.00 94.50 99 PRO A O 1
ATOM 769 N N . PHE A 1 100 ? 1.975 7.563 -6.431 1.00 93.44 100 PHE A N 1
ATOM 770 C CA . PHE A 1 100 ? 0.663 6.915 -6.558 1.00 93.44 100 PHE A CA 1
ATOM 771 C C . PHE A 1 100 ? 0.362 6.013 -5.358 1.00 93.44 100 PHE A C 1
ATOM 773 O O . PHE A 1 100 ? -0.739 6.067 -4.810 1.00 93.44 100 PHE A O 1
ATOM 780 N N . VAL A 1 101 ? 1.347 5.227 -4.911 1.00 93.62 101 VAL A N 1
ATOM 781 C CA . VAL A 1 101 ? 1.206 4.363 -3.727 1.00 93.62 101 VAL A CA 1
ATOM 782 C C . VAL A 1 101 ? 1.032 5.199 -2.459 1.00 93.62 101 VAL A C 1
ATOM 784 O O . VAL A 1 101 ? 0.131 4.926 -1.666 1.00 93.62 101 VAL A O 1
ATOM 787 N N . ALA A 1 102 ? 1.833 6.256 -2.292 1.00 95.06 102 ALA A N 1
ATOM 788 C CA . ALA A 1 102 ? 1.703 7.192 -1.176 1.00 95.06 102 ALA A CA 1
ATOM 789 C C . ALA A 1 102 ? 0.305 7.823 -1.137 1.00 95.06 102 ALA A C 1
ATOM 791 O O . ALA A 1 102 ? -0.354 7.810 -0.097 1.00 95.06 102 ALA A O 1
ATOM 792 N N . TYR A 1 103 ? -0.180 8.311 -2.283 1.00 95.50 103 TYR A N 1
ATOM 793 C CA . TYR A 1 103 ? -1.527 8.858 -2.396 1.00 95.50 103 TYR A CA 1
ATOM 794 C C . TYR A 1 103 ? -2.601 7.823 -2.042 1.00 95.50 103 TYR A C 1
ATOM 796 O O . TYR A 1 103 ? -3.513 8.145 -1.285 1.00 95.50 103 TYR A O 1
ATOM 804 N N . GLY A 1 104 ? -2.487 6.584 -2.533 1.00 92.88 104 GLY A N 1
ATOM 805 C CA . GLY A 1 104 ? -3.424 5.504 -2.216 1.00 92.88 104 GLY A CA 1
ATOM 806 C C . GLY A 1 104 ? -3.512 5.231 -0.713 1.00 92.88 104 GLY A C 1
ATOM 807 O O . GLY A 1 104 ? -4.609 5.199 -0.157 1.00 92.88 104 GLY A O 1
ATOM 808 N N . ILE A 1 105 ? -2.364 5.133 -0.033 1.00 93.25 105 ILE A N 1
ATOM 809 C CA . ILE A 1 105 ? -2.302 4.957 1.426 1.00 93.25 105 ILE A CA 1
ATOM 810 C C . ILE A 1 105 ? -2.943 6.154 2.140 1.00 93.25 105 ILE A C 1
ATOM 812 O O . ILE A 1 105 ? -3.793 5.965 3.009 1.00 93.25 105 ILE A O 1
ATOM 816 N N . PHE A 1 106 ? -2.593 7.388 1.769 1.00 93.56 106 PHE A N 1
ATOM 817 C CA . PHE A 1 106 ? -3.151 8.587 2.403 1.00 93.56 106 PHE A CA 1
ATOM 818 C C . PHE A 1 106 ? -4.655 8.726 2.181 1.00 93.56 106 PHE A C 1
ATOM 820 O O . PHE A 1 106 ? -5.386 9.070 3.111 1.00 93.56 106 PHE A O 1
ATOM 827 N N 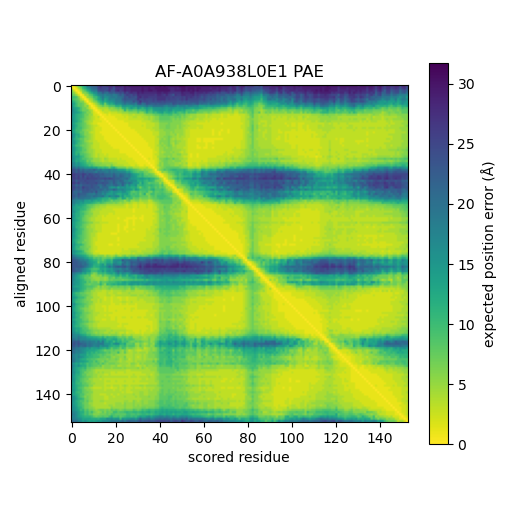. ARG A 1 107 ? -5.137 8.431 0.971 1.00 93.06 107 ARG A N 1
ATOM 828 C CA . ARG A 1 107 ? -6.562 8.462 0.640 1.00 93.06 107 ARG A CA 1
ATOM 829 C C . ARG A 1 107 ? -7.324 7.408 1.432 1.00 93.06 107 ARG A C 1
ATOM 831 O O . ARG A 1 107 ? -8.369 7.724 1.993 1.00 93.06 107 ARG A O 1
ATOM 838 N N . TYR A 1 108 ? -6.779 6.201 1.543 1.00 90.38 108 TYR A N 1
ATOM 839 C CA . TYR A 1 108 ? -7.374 5.152 2.360 1.00 90.38 108 TYR A CA 1
ATOM 840 C C . TYR A 1 108 ? -7.422 5.555 3.843 1.00 90.38 108 TYR A C 1
ATOM 842 O O . TYR A 1 108 ? -8.476 5.476 4.470 1.00 90.38 108 TYR A O 1
ATOM 850 N N . LEU A 1 109 ? -6.318 6.074 4.397 1.00 90.50 109 LEU A N 1
ATOM 851 C CA . LEU A 1 109 ? -6.279 6.593 5.769 1.00 90.50 109 LEU A CA 1
ATOM 852 C C . LEU A 1 109 ? -7.314 7.702 5.994 1.00 90.50 109 LEU A C 1
ATOM 854 O O . LEU A 1 109 ? -7.991 7.711 7.020 1.00 90.50 109 LEU A O 1
ATOM 8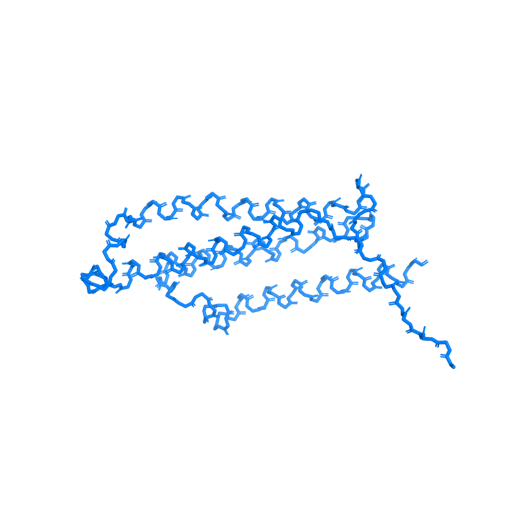58 N N . TYR A 1 110 ? -7.470 8.613 5.035 1.00 90.50 110 TYR A N 1
ATOM 859 C CA . TYR A 1 110 ? -8.485 9.659 5.088 1.00 90.50 110 TYR A CA 1
ATOM 860 C C . TYR A 1 110 ? -9.905 9.075 5.161 1.00 90.50 110 TYR A C 1
ATOM 862 O O . TYR A 1 110 ? -10.701 9.525 5.983 1.00 90.50 110 TYR A O 1
ATOM 870 N N . LEU A 1 111 ? -10.223 8.059 4.351 1.00 88.44 111 LEU A N 1
ATOM 871 C CA . LEU A 1 111 ? -11.549 7.430 4.335 1.00 88.44 111 LEU A CA 1
ATOM 872 C C . LEU A 1 111 ? -11.857 6.720 5.657 1.00 88.44 111 LEU A C 1
ATOM 874 O O . LEU A 1 111 ? -12.930 6.935 6.226 1.00 88.44 111 LEU A O 1
ATOM 878 N N . ILE A 1 112 ? -10.903 5.954 6.198 1.00 88.19 112 ILE A N 1
ATOM 879 C CA . ILE A 1 112 ? -11.138 5.248 7.461 1.00 88.19 112 ILE A CA 1
ATOM 880 C C . ILE A 1 112 ? -11.275 6.220 8.641 1.00 88.19 112 ILE A C 1
ATOM 882 O O . ILE A 1 112 ? -12.155 6.027 9.476 1.00 88.19 112 ILE A O 1
ATOM 886 N N . HIS A 1 113 ? -10.468 7.287 8.709 1.00 84.75 113 HIS A N 1
ATOM 887 C CA . HIS A 1 113 ? -10.481 8.210 9.852 1.00 84.75 113 HIS A CA 1
ATOM 888 C C . HIS A 1 113 ? -11.609 9.243 9.785 1.00 84.75 113 HIS A C 1
ATOM 890 O O . HIS A 1 113 ? -12.247 9.494 10.803 1.00 84.75 113 HIS A O 1
ATOM 896 N N . GLN A 1 114 ? -11.871 9.828 8.611 1.00 84.12 114 GLN A N 1
ATOM 897 C CA . GLN A 1 114 ? -12.818 10.943 8.481 1.00 84.12 114 GLN A CA 1
ATOM 898 C C . GLN A 1 114 ? -14.236 10.493 8.132 1.00 84.12 114 GLN A C 1
ATOM 900 O O . GLN A 1 114 ? -15.192 11.161 8.514 1.00 84.12 114 GLN A O 1
ATOM 905 N N . HIS A 1 115 ? -14.387 9.375 7.416 1.00 77.31 115 HIS A N 1
ATOM 906 C CA . HIS A 1 115 ? -15.698 8.878 6.982 1.00 77.31 115 HIS A CA 1
ATOM 907 C C . HIS A 1 115 ? -16.156 7.636 7.754 1.00 77.31 115 HIS A C 1
ATOM 909 O O . HIS A 1 115 ? -17.253 7.148 7.503 1.00 77.31 115 HIS A O 1
ATOM 915 N N . ASN A 1 116 ? -15.348 7.124 8.697 1.00 72.88 116 ASN A N 1
ATOM 916 C CA . ASN A 1 116 ? -15.611 5.891 9.462 1.00 72.88 116 ASN A CA 1
ATOM 917 C C . ASN A 1 116 ? -15.970 4.679 8.578 1.00 72.88 116 ASN A C 1
ATOM 919 O O . ASN A 1 116 ? -16.624 3.726 9.010 1.00 72.88 116 ASN A O 1
ATOM 923 N N . GLN A 1 117 ? -15.513 4.709 7.328 1.00 70.50 117 GLN A N 1
ATOM 924 C CA . GLN A 1 117 ? -15.646 3.621 6.377 1.00 70.50 117 GLN A CA 1
ATOM 925 C C . GLN A 1 117 ? -14.475 2.682 6.636 1.00 70.50 117 GLN A C 1
ATOM 927 O O . GLN A 1 117 ? -13.337 3.053 6.389 1.00 70.50 117 GLN A O 1
ATOM 932 N N . GLY A 1 118 ? -14.716 1.505 7.208 1.00 65.31 118 GLY A N 1
ATOM 933 C CA . GLY A 1 118 ? -13.637 0.560 7.525 1.00 65.31 118 GLY A CA 1
ATOM 934 C C . GLY A 1 118 ? -14.072 -0.893 7.660 1.00 65.31 118 GLY A C 1
ATOM 935 O O . GLY A 1 118 ? -13.215 -1.752 7.800 1.00 65.31 118 GLY A O 1
ATOM 936 N N . GLU A 1 119 ? -15.375 -1.185 7.651 1.00 67.94 119 GLU A N 1
ATOM 937 C CA . GLU A 1 119 ? -15.884 -2.543 7.876 1.00 67.94 119 GLU A CA 1
ATOM 938 C C . GLU A 1 119 ? -15.554 -3.478 6.700 1.00 67.94 119 GLU A C 1
ATOM 940 O O . GLU A 1 119 ? -15.139 -4.622 6.907 1.00 67.94 119 GLU A O 1
ATOM 945 N N . THR A 1 120 ? -15.641 -2.954 5.474 1.00 78.88 120 THR A N 1
ATOM 946 C CA . THR A 1 120 ? -15.317 -3.652 4.226 1.00 78.88 120 THR A CA 1
ATOM 947 C C . THR A 1 120 ? -14.217 -2.907 3.452 1.00 78.88 120 THR A C 1
ATOM 949 O O . THR A 1 120 ? -14.497 -2.054 2.609 1.00 78.88 120 THR A O 1
ATOM 952 N N . PRO A 1 121 ? -12.930 -3.202 3.728 1.00 77.00 121 PRO A N 1
ATOM 953 C CA . PRO A 1 121 ? -11.791 -2.605 3.022 1.00 77.00 121 PRO A CA 1
ATOM 954 C C . PRO A 1 121 ? -11.886 -2.697 1.497 1.00 77.00 121 PRO A C 1
ATOM 956 O O . PRO A 1 121 ? -11.538 -1.750 0.794 1.00 77.00 121 PRO A O 1
ATOM 959 N N . GLU A 1 122 ? -12.374 -3.831 0.991 1.00 76.62 122 GLU A N 1
ATOM 960 C CA . GLU A 1 122 ? -12.599 -4.068 -0.436 1.00 76.62 122 GLU A CA 1
ATOM 961 C C . GLU A 1 122 ? -13.610 -3.095 -1.050 1.00 76.62 122 GLU A C 1
ATOM 963 O O . GLU A 1 122 ? -13.341 -2.536 -2.113 1.00 76.62 122 GLU A O 1
ATOM 968 N N . ASP A 1 123 ? -14.714 -2.804 -0.361 1.00 80.88 123 ASP A N 1
ATOM 969 C CA . ASP A 1 123 ? -15.726 -1.875 -0.868 1.00 80.88 123 ASP A CA 1
ATOM 970 C C . ASP A 1 123 ? -15.197 -0.445 -0.907 1.00 80.88 123 ASP A C 1
ATOM 972 O O . ASP A 1 123 ? -15.481 0.285 -1.849 1.00 80.88 123 ASP A O 1
ATOM 976 N N . ILE A 1 124 ? -14.382 -0.039 0.070 1.00 82.31 124 ILE A N 1
ATOM 977 C CA . ILE A 1 124 ? -13.745 1.287 0.072 1.00 82.31 124 ILE A CA 1
ATOM 978 C C . ILE A 1 124 ? -12.866 1.441 -1.167 1.00 82.31 124 ILE A C 1
ATOM 980 O O . ILE A 1 124 ? -12.925 2.462 -1.854 1.00 82.31 124 ILE A O 1
ATOM 984 N N . ILE A 1 125 ? -12.070 0.411 -1.465 1.00 80.00 125 ILE A N 1
ATOM 985 C CA . ILE A 1 125 ? -11.162 0.408 -2.611 1.00 80.00 125 ILE A CA 1
ATOM 986 C C . ILE A 1 125 ? -11.931 0.447 -3.932 1.00 80.00 125 ILE A C 1
ATOM 988 O O . ILE A 1 125 ? -11.522 1.149 -4.856 1.00 80.00 125 ILE A O 1
ATOM 992 N N . LEU A 1 126 ? -13.046 -0.278 -4.016 1.00 82.69 126 LEU A N 1
ATOM 993 C CA . LEU A 1 126 ? -13.855 -0.395 -5.228 1.00 82.69 126 LEU A CA 1
ATOM 994 C C . LEU A 1 126 ? -14.885 0.731 -5.406 1.00 82.69 126 LEU A C 1
ATOM 996 O O . LEU A 1 126 ? -15.369 0.935 -6.518 1.00 82.69 126 LEU A O 1
ATOM 1000 N N . ALA A 1 127 ? -15.227 1.469 -4.350 1.00 84.88 127 ALA A N 1
ATOM 1001 C CA . ALA A 1 127 ? -16.193 2.565 -4.403 1.00 84.88 127 ALA A CA 1
ATOM 1002 C C . ALA A 1 127 ? -15.526 3.944 -4.534 1.00 84.88 127 ALA A C 1
ATOM 1004 O O . ALA A 1 127 ? -16.095 4.847 -5.159 1.00 84.88 127 ALA A O 1
ATOM 1005 N N . ASP A 1 128 ? -14.330 4.138 -3.966 1.00 89.44 128 ASP A N 1
ATOM 1006 C CA . ASP A 1 128 ? -13.661 5.439 -3.985 1.00 89.44 128 ASP A CA 1
ATOM 1007 C C . ASP A 1 128 ? -12.977 5.701 -5.333 1.00 89.44 128 ASP A C 1
ATOM 1009 O O . ASP A 1 128 ? -11.888 5.206 -5.625 1.00 89.44 128 ASP A O 1
ATOM 1013 N N . ARG A 1 129 ? -13.606 6.540 -6.166 1.00 90.00 129 ARG A N 1
ATOM 1014 C CA . ARG A 1 129 ? -13.081 6.898 -7.498 1.00 90.00 129 ARG A CA 1
ATOM 1015 C C . ARG A 1 129 ? -11.632 7.412 -7.460 1.00 90.00 129 ARG A C 1
ATOM 1017 O O . ARG A 1 129 ? -10.855 6.975 -8.306 1.00 90.00 129 ARG A O 1
ATOM 1024 N N . PRO A 1 130 ? -11.232 8.307 -6.532 1.00 91.75 130 PRO A N 1
ATOM 1025 C CA . PRO A 1 130 ? -9.839 8.735 -6.434 1.00 91.75 130 PRO A CA 1
ATOM 1026 C C . PRO A 1 130 ? -8.863 7.589 -6.151 1.00 91.75 130 PRO A C 1
ATOM 1028 O O . PRO A 1 130 ? -7.790 7.549 -6.750 1.00 91.75 130 PRO A O 1
ATOM 1031 N N . LEU A 1 131 ? -9.231 6.638 -5.289 1.00 90.44 131 LEU A N 1
ATOM 1032 C CA . LEU A 1 131 ? -8.395 5.475 -5.008 1.00 90.44 131 LEU A CA 1
ATOM 1033 C C . LEU A 1 131 ? -8.264 4.548 -6.227 1.00 90.44 131 LEU A C 1
ATOM 1035 O O . LEU A 1 131 ? -7.155 4.130 -6.559 1.00 90.44 131 LEU A O 1
ATOM 1039 N N . ILE A 1 132 ? -9.359 4.299 -6.951 1.00 92.25 132 ILE A N 1
ATOM 1040 C CA . ILE A 1 132 ? -9.337 3.523 -8.204 1.00 92.25 132 ILE A CA 1
ATOM 1041 C C . ILE A 1 132 ? -8.414 4.186 -9.229 1.00 92.25 132 ILE A C 1
ATOM 1043 O O . ILE A 1 132 ? -7.576 3.518 -9.831 1.00 92.25 132 ILE A O 1
ATOM 1047 N N . LEU A 1 133 ? -8.523 5.507 -9.409 1.00 93.56 133 LEU A N 1
ATOM 1048 C CA . LEU A 1 133 ? -7.655 6.257 -10.320 1.00 93.56 133 LEU A CA 1
ATOM 1049 C C . LEU A 1 133 ? -6.180 6.163 -9.915 1.00 93.56 133 LEU A C 1
ATOM 1051 O O . LEU A 1 133 ? -5.322 6.060 -10.788 1.00 93.56 133 LEU A O 1
ATOM 1055 N N . ALA A 1 134 ? -5.879 6.155 -8.616 1.00 93.38 134 ALA A N 1
ATOM 1056 C CA . ALA A 1 134 ? -4.516 5.982 -8.126 1.00 93.38 134 ALA A CA 1
ATOM 1057 C C . ALA A 1 134 ? -3.956 4.590 -8.455 1.00 93.38 134 ALA A C 1
ATOM 1059 O O . ALA A 1 134 ? -2.833 4.485 -8.945 1.00 93.38 134 ALA A O 1
ATOM 1060 N N . VAL A 1 135 ? -4.751 3.534 -8.250 1.00 92.06 135 VAL A N 1
ATOM 1061 C CA . VAL A 1 135 ? -4.374 2.152 -8.595 1.00 92.06 135 VAL A CA 1
ATOM 1062 C C . VAL A 1 135 ? -4.194 1.990 -10.105 1.00 92.06 135 VAL A C 1
ATOM 1064 O O . VAL A 1 135 ? -3.214 1.393 -10.548 1.00 92.06 135 VAL A O 1
ATOM 1067 N N . LEU A 1 136 ? -5.094 2.555 -10.913 1.00 94.81 136 LEU A N 1
ATOM 1068 C CA . LEU A 1 136 ? -4.975 2.531 -12.371 1.00 94.81 136 LEU A CA 1
ATOM 1069 C C . LEU A 1 136 ? -3.747 3.311 -12.851 1.00 94.81 136 LEU A C 1
ATOM 1071 O O . LEU A 1 136 ? -2.998 2.808 -13.683 1.00 94.81 136 LEU A O 1
ATOM 1075 N N . GLY A 1 137 ? -3.504 4.504 -12.305 1.00 94.06 137 GLY A N 1
ATOM 1076 C CA . GLY A 1 137 ? -2.317 5.300 -12.616 1.00 94.06 137 GLY A CA 1
ATOM 1077 C C . GLY A 1 137 ? -1.029 4.556 -12.269 1.00 94.06 137 GLY A C 1
ATOM 1078 O O . GLY A 1 137 ? -0.098 4.520 -13.073 1.00 94.06 137 GLY A O 1
ATOM 1079 N N . TRP A 1 138 ? -1.009 3.876 -11.123 1.00 95.38 138 TRP A N 1
ATOM 1080 C CA . TRP A 1 138 ? 0.087 3.003 -10.721 1.00 95.38 138 TRP A CA 1
ATOM 1081 C C . TRP A 1 138 ? 0.302 1.833 -11.697 1.00 95.38 138 TRP A C 1
ATOM 1083 O O . TRP A 1 138 ? 1.437 1.609 -12.125 1.00 95.38 138 TRP A O 1
ATOM 1093 N N . LEU A 1 139 ? -0.763 1.121 -12.091 1.00 93.56 139 LEU A N 1
ATOM 1094 C CA . LEU A 1 139 ? -0.697 0.002 -13.042 1.00 93.56 139 LEU A CA 1
ATOM 1095 C C . LEU A 1 139 ? -0.183 0.446 -14.412 1.00 93.56 139 LEU A C 1
ATOM 1097 O O . LEU A 1 139 ? 0.744 -0.160 -14.946 1.00 93.56 139 LEU A O 1
ATOM 1101 N N . VAL A 1 140 ? -0.757 1.520 -14.963 1.00 95.19 140 VAL A N 1
ATOM 1102 C CA . VAL A 1 140 ? -0.375 2.068 -16.272 1.00 95.19 140 VAL A CA 1
ATOM 1103 C C . VAL A 1 140 ? 1.086 2.498 -16.259 1.00 95.19 140 VAL A C 1
ATOM 1105 O O . VAL A 1 140 ? 1.836 2.151 -17.166 1.00 95.19 140 VAL A O 1
ATOM 1108 N N . THR A 1 141 ? 1.507 3.208 -15.214 1.00 91.56 141 THR A N 1
ATOM 1109 C CA . THR A 1 141 ? 2.882 3.703 -15.107 1.00 91.56 141 THR A CA 1
ATOM 1110 C C . THR A 1 141 ? 3.876 2.555 -14.939 1.00 91.56 141 THR A C 1
ATOM 1112 O O . THR A 1 141 ? 4.892 2.526 -15.629 1.00 91.56 141 THR A O 1
ATOM 1115 N N . SER A 1 142 ? 3.566 1.570 -14.091 1.00 89.81 142 SER A N 1
ATOM 1116 C CA . SER A 1 142 ? 4.411 0.382 -13.902 1.00 89.81 142 SER A CA 1
ATOM 1117 C C . SER A 1 142 ? 4.550 -0.416 -15.201 1.00 89.81 142 SER A C 1
ATOM 1119 O O . SER A 1 142 ? 5.658 -0.773 -15.593 1.00 89.81 142 SER A O 1
ATOM 1121 N N . ALA A 1 143 ? 3.440 -0.655 -15.907 1.00 90.25 143 ALA A N 1
ATOM 1122 C CA . ALA A 1 143 ? 3.446 -1.364 -17.183 1.00 90.25 143 ALA A CA 1
ATOM 1123 C C . ALA A 1 143 ? 4.222 -0.598 -18.263 1.00 90.25 143 ALA A C 1
ATOM 1125 O O . ALA A 1 143 ? 5.017 -1.199 -18.979 1.00 90.25 143 ALA A O 1
ATOM 1126 N N . ALA A 1 144 ? 4.038 0.723 -18.357 1.00 91.06 144 ALA A N 1
ATOM 1127 C CA . ALA A 1 144 ? 4.752 1.564 -19.313 1.00 91.06 144 ALA A CA 1
ATOM 1128 C C . ALA A 1 144 ? 6.267 1.546 -19.071 1.00 91.06 144 ALA A C 1
ATOM 1130 O O . ALA A 1 144 ? 7.033 1.395 -20.018 1.00 91.06 144 ALA A O 1
ATOM 1131 N N . VAL A 1 145 ? 6.697 1.648 -17.810 1.00 88.81 145 VAL A N 1
ATOM 1132 C CA . VAL A 1 145 ? 8.116 1.592 -17.429 1.00 88.81 145 VAL A CA 1
ATOM 1133 C C . VAL A 1 145 ? 8.730 0.230 -17.768 1.00 88.81 145 VAL A C 1
ATOM 1135 O O . VAL A 1 145 ? 9.812 0.177 -18.351 1.00 88.81 145 VAL A O 1
ATOM 1138 N N . LEU A 1 146 ? 8.038 -0.871 -17.457 1.00 87.12 146 LEU A N 1
ATOM 1139 C CA . LEU A 1 146 ? 8.520 -2.222 -17.761 1.00 87.12 146 LEU A CA 1
ATOM 1140 C C . LEU A 1 146 ? 8.567 -2.499 -19.270 1.00 87.12 146 LEU A C 1
ATOM 1142 O O . LEU A 1 146 ? 9.551 -3.052 -19.757 1.00 87.12 146 LEU A O 1
ATOM 1146 N N . LEU A 1 147 ? 7.542 -2.079 -20.017 1.00 87.69 147 LEU A N 1
ATOM 1147 C CA . LEU A 1 147 ? 7.498 -2.225 -21.472 1.00 87.69 147 LEU A CA 1
ATOM 1148 C C . LEU A 1 147 ? 8.593 -1.393 -22.149 1.00 87.69 147 LEU A C 1
ATOM 1150 O O . LEU A 1 147 ? 9.265 -1.886 -23.048 1.00 87.69 147 LEU A O 1
ATOM 1154 N N . ALA A 1 148 ? 8.797 -0.149 -21.707 1.00 86.00 148 ALA A N 1
ATOM 1155 C CA . ALA A 1 148 ? 9.855 0.709 -22.230 1.00 86.00 148 ALA A CA 1
ATOM 1156 C C . ALA A 1 148 ? 11.239 0.098 -21.987 1.00 86.00 148 ALA A C 1
ATOM 1158 O O . ALA A 1 148 ? 12.063 0.090 -22.894 1.00 86.00 148 ALA A O 1
ATOM 1159 N N . ASN A 1 149 ? 11.476 -0.470 -20.801 1.00 82.62 149 ASN A N 1
ATOM 1160 C CA . ASN A 1 149 ? 12.718 -1.181 -20.511 1.00 82.62 149 ASN A CA 1
ATOM 1161 C C . ASN A 1 149 ? 12.909 -2.405 -21.418 1.00 82.62 149 ASN A C 1
ATOM 1163 O O . ASN A 1 149 ? 14.003 -2.611 -21.920 1.00 82.62 149 ASN A O 1
ATOM 1167 N N . ALA A 1 150 ? 11.851 -3.181 -21.670 1.00 80.31 150 ALA A N 1
ATOM 1168 C CA . ALA A 1 150 ? 11.914 -4.350 -22.548 1.00 80.31 150 ALA A CA 1
ATOM 1169 C C . ALA A 1 150 ? 12.121 -4.000 -24.034 1.00 80.31 150 ALA A C 1
ATOM 1171 O O . ALA A 1 150 ? 12.695 -4.796 -24.763 1.00 80.31 150 ALA A O 1
ATOM 1172 N N . LEU A 1 151 ? 11.643 -2.839 -24.494 1.00 79.88 151 LEU A N 1
ATOM 1173 C CA . LEU A 1 151 ? 11.844 -2.366 -25.871 1.00 79.88 151 LEU A CA 1
ATOM 1174 C C . LEU A 1 151 ? 13.229 -1.743 -26.102 1.00 79.88 151 LEU A C 1
ATOM 1176 O O . LEU A 1 151 ? 13.670 -1.660 -27.245 1.00 79.88 151 LEU A O 1
ATOM 1180 N N . LEU A 1 152 ? 13.859 -1.235 -25.039 1.00 73.25 152 LEU A N 1
ATOM 1181 C CA . LEU A 1 152 ? 15.167 -0.572 -25.076 1.00 73.25 152 LEU A CA 1
ATOM 1182 C C . LEU A 1 152 ? 16.342 -1.514 -24.754 1.00 73.25 152 LEU A C 1
ATOM 1184 O O . LEU A 1 152 ? 17.488 -1.103 -24.938 1.00 73.25 152 LEU A O 1
ATOM 1188 N N . ALA A 1 153 ? 16.056 -2.722 -24.256 1.00 65.06 153 ALA A N 1
ATOM 1189 C CA . ALA A 1 153 ? 17.013 -3.801 -23.999 1.00 65.06 153 ALA A CA 1
ATOM 1190 C C . ALA A 1 153 ? 17.213 -4.678 -25.244 1.00 65.06 153 ALA A C 1
ATOM 1192 O O . ALA A 1 153 ? 18.364 -5.118 -25.459 1.00 65.06 153 ALA A O 1
#

Radius of gyration: 19.22 Å; Cα contacts (8 Å, |Δi|>4): 148; chains: 1; bounding box: 45×44×54 Å

Secondary structure (DSSP, 8-state):
----------PPPHHHHHHHHHHHHHHHHHHHHHHHHHHHHHHHTT-GGGGG--HHHHHHHHHHHHHHHHHHHHHHHHHHHHSS-S-S-TT-GGGGGHHHHHHHHHHHHHHHHHS---S-HHHHHHH-HHHHHHHHHHHHHHHHHHHHHHHH-

Sequence (153 aa):
PPDHRVELELTISPWLYVCTALLALFITLAKRRGEIVQAGERSVRQRAILAEYSVPFIDQLIAIVAPSTLVAYTLYTFSSGVVGSANLPENFSMLITVPFVAYGIFRYLYLIHQHNQGETPEDIILADRPLILAVLGWLVTSAAVLLANALLA